Protein AF-A0A968K9R4-F1 (afdb_monomer_lite)

Foldseek 3Di:
DDDDDDDDDPPDPDDDDPCADPVRHHDDFAKDKDWDQDPPPGIDIDIDTDDD

Sequence (52 aa):
MQRIEHRASEDNRRASWDLRTKDGLEIAHGMYFYAVEAPGIGVKTGKFAVIK

Radius of gyration: 12.8 Å; chains: 1; bounding box: 30×20×33 Å

Structure (mmCIF, N/CA/C/O backbone):
data_AF-A0A968K9R4-F1
#
_entry.id   AF-A0A968K9R4-F1
#
loop_
_atom_site.group_PDB
_atom_site.id
_atom_site.type_symbol
_atom_site.label_atom_id
_atom_site.label_alt_id
_atom_site.label_comp_id
_atom_site.label_asym_id
_atom_site.label_entity_id
_atom_site.label_seq_id
_atom_site.pdbx_PDB_ins_code
_atom_site.Cartn_x
_atom_site.Cartn_y
_atom_site.Cartn_z
_atom_site.occupancy
_atom_site.B_iso_or_equiv
_atom_site.auth_seq_id
_atom_site.auth_comp_id
_atom_site.auth_asym_id
_atom_site.auth_atom_id
_atom_site.pdbx_PDB_model_num
ATOM 1 N N . MET A 1 1 ? -5.824 9.652 -2.757 1.00 59.59 1 MET A N 1
ATOM 2 C CA . MET A 1 1 ? -4.932 8.778 -3.547 1.00 59.59 1 MET A CA 1
ATOM 3 C C . MET A 1 1 ? -3.504 9.077 -3.135 1.00 59.59 1 MET A C 1
ATOM 5 O O . MET A 1 1 ? -3.148 10.248 -3.082 1.00 59.59 1 MET A O 1
ATOM 9 N N . GLN A 1 2 ? -2.731 8.057 -2.775 1.00 73.19 2 GLN A N 1
ATOM 10 C CA . GLN A 1 2 ? -1.322 8.194 -2.413 1.00 73.19 2 GLN A CA 1
ATOM 11 C C . GLN A 1 2 ? -0.466 7.569 -3.501 1.00 73.19 2 GLN A C 1
ATOM 13 O O . GLN A 1 2 ? -0.840 6.544 -4.067 1.00 73.19 2 GLN A O 1
ATOM 18 N N . ARG A 1 3 ? 0.660 8.210 -3.799 1.00 73.88 3 ARG A N 1
ATOM 19 C CA . ARG A 1 3 ? 1.601 7.786 -4.828 1.00 73.88 3 ARG A CA 1
ATOM 20 C C . ARG A 1 3 ? 2.977 7.686 -4.192 1.00 73.88 3 ARG A C 1
ATOM 22 O O . ARG A 1 3 ? 3.426 8.644 -3.573 1.00 73.88 3 ARG A O 1
ATOM 29 N N . ILE A 1 4 ? 3.613 6.530 -4.336 1.00 73.81 4 ILE A N 1
ATOM 30 C CA . ILE A 1 4 ? 5.000 6.310 -3.930 1.00 73.81 4 ILE A CA 1
ATOM 31 C C . ILE A 1 4 ? 5.810 6.237 -5.213 1.00 73.81 4 ILE A C 1
ATOM 33 O O . ILE A 1 4 ? 5.580 5.356 -6.041 1.00 73.81 4 ILE A O 1
ATOM 37 N N . GLU A 1 5 ? 6.720 7.188 -5.399 1.00 72.88 5 GLU A N 1
ATOM 38 C CA . GLU A 1 5 ? 7.665 7.154 -6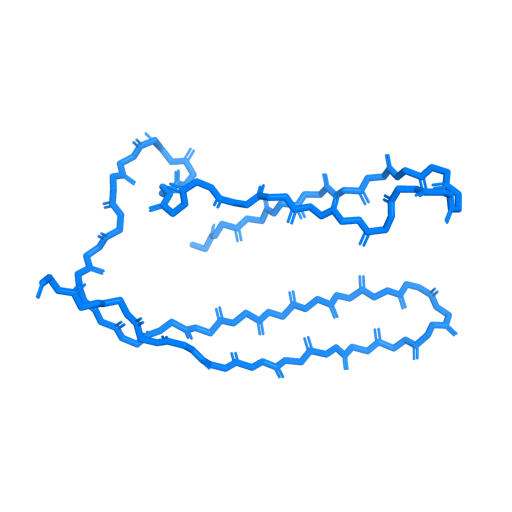.508 1.00 72.88 5 GLU A CA 1
ATOM 39 C C . GLU A 1 5 ? 8.963 6.517 -6.032 1.00 72.88 5 GLU A C 1
ATOM 41 O O . GLU A 1 5 ? 9.620 7.017 -5.122 1.00 72.88 5 GLU A O 1
ATOM 46 N N . HIS A 1 6 ? 9.327 5.399 -6.652 1.00 68.00 6 HIS A N 1
ATOM 47 C CA . HIS A 1 6 ? 10.556 4.683 -6.347 1.00 68.00 6 HIS A CA 1
ATOM 48 C C . HIS A 1 6 ? 11.466 4.704 -7.569 1.00 68.00 6 HIS A C 1
ATOM 50 O O . HIS A 1 6 ? 11.138 4.121 -8.602 1.00 68.00 6 HIS A O 1
ATOM 56 N N . ARG A 1 7 ? 12.604 5.394 -7.457 1.00 60.56 7 ARG A N 1
ATOM 57 C CA . ARG A 1 7 ? 13.676 5.376 -8.457 1.00 60.56 7 ARG A CA 1
ATOM 58 C C . ARG A 1 7 ? 14.895 4.732 -7.819 1.00 60.56 7 ARG A C 1
ATOM 60 O O . ARG A 1 7 ? 15.526 5.332 -6.957 1.00 60.56 7 ARG A O 1
ATOM 67 N N . ALA A 1 8 ? 15.217 3.521 -8.245 1.00 61.25 8 ALA A N 1
ATOM 68 C CA . ALA A 1 8 ? 16.419 2.824 -7.821 1.00 61.25 8 ALA A CA 1
ATOM 69 C C . ALA A 1 8 ? 17.133 2.218 -9.029 1.00 61.25 8 ALA A C 1
ATOM 71 O O . ALA A 1 8 ? 16.492 1.850 -10.014 1.00 61.25 8 ALA A O 1
ATOM 72 N N . SER A 1 9 ? 18.459 2.123 -8.937 1.00 59.16 9 SER A N 1
ATOM 73 C CA . SER A 1 9 ? 19.290 1.307 -9.825 1.00 59.16 9 SER A CA 1
ATOM 74 C C . SER A 1 9 ? 18.852 -0.164 -9.765 1.00 59.16 9 SER A C 1
ATOM 76 O O . SER A 1 9 ? 18.204 -0.576 -8.799 1.00 59.16 9 SER A O 1
ATOM 78 N N . GLU A 1 10 ? 19.179 -0.948 -10.802 1.00 59.81 10 GLU A N 1
ATOM 79 C CA . GLU A 1 10 ? 18.631 -2.296 -11.067 1.00 59.81 10 GLU A CA 1
ATOM 80 C C . GLU A 1 10 ? 18.646 -3.285 -9.884 1.00 59.81 10 GLU A C 1
ATOM 82 O O . GLU A 1 10 ? 17.866 -4.247 -9.888 1.00 59.81 10 GLU A O 1
ATOM 87 N N . ASP A 1 11 ? 19.467 -3.025 -8.866 1.00 59.09 11 ASP A N 1
ATOM 88 C CA . ASP A 1 11 ? 19.606 -3.823 -7.650 1.00 59.09 11 ASP A CA 1
ATOM 89 C C . ASP A 1 11 ? 18.509 -3.616 -6.594 1.00 59.09 11 ASP A C 1
ATOM 91 O O . ASP A 1 11 ? 18.270 -4.527 -5.801 1.00 59.09 11 ASP A O 1
ATOM 95 N N . ASN A 1 12 ? 17.780 -2.490 -6.565 1.00 61.94 12 ASN A N 1
ATOM 96 C CA . ASN A 1 12 ? 16.746 -2.265 -5.540 1.00 61.94 12 ASN A CA 1
ATOM 97 C C . ASN A 1 12 ? 15.342 -2.066 -6.128 1.00 61.94 12 ASN A C 1
ATOM 99 O O . ASN A 1 12 ? 14.782 -0.976 -6.128 1.00 61.94 12 ASN A O 1
ATOM 103 N N . ARG A 1 13 ? 14.725 -3.156 -6.592 1.00 67.25 13 ARG A N 1
ATOM 104 C CA . ARG A 1 13 ? 13.389 -3.175 -7.236 1.00 67.25 13 ARG A CA 1
ATOM 105 C C . ARG A 1 13 ? 12.208 -3.138 -6.256 1.00 67.25 13 ARG A C 1
ATOM 107 O O . ARG A 1 13 ? 11.102 -3.540 -6.613 1.00 67.25 13 ARG A O 1
ATOM 114 N N . ARG A 1 14 ? 12.439 -2.754 -4.999 1.00 74.50 14 ARG A N 1
ATOM 115 C CA . ARG A 1 14 ? 11.445 -2.837 -3.923 1.00 74.50 14 ARG A CA 1
ATOM 116 C C . ARG A 1 14 ? 11.179 -1.457 -3.339 1.00 74.50 14 ARG A C 1
ATOM 118 O O . ARG A 1 14 ? 12.111 -0.762 -2.957 1.00 74.50 14 ARG A O 1
ATOM 125 N N . ALA A 1 15 ? 9.901 -1.121 -3.217 1.00 78.19 15 ALA A N 1
ATOM 126 C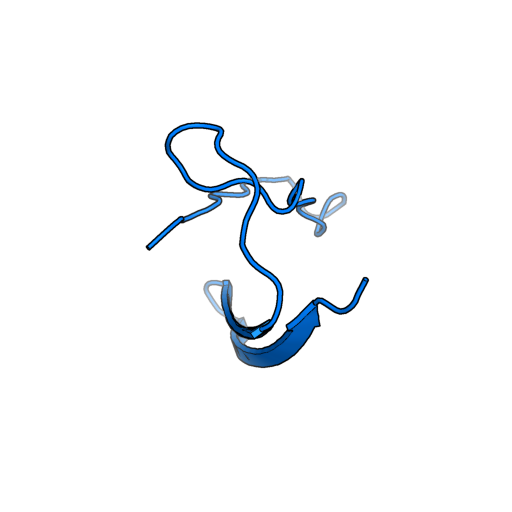 CA . ALA A 1 15 ? 9.423 0.039 -2.480 1.00 78.19 15 ALA A CA 1
ATOM 127 C C . ALA A 1 15 ? 8.568 -0.450 -1.308 1.00 78.19 15 ALA A C 1
ATOM 129 O O . ALA A 1 15 ? 7.714 -1.320 -1.488 1.00 78.19 15 ALA A O 1
ATOM 130 N N . SER A 1 16 ? 8.803 0.086 -0.113 1.00 80.31 16 SER A N 1
ATOM 131 C CA . SER A 1 16 ? 7.974 -0.177 1.063 1.00 80.31 16 SER A CA 1
ATOM 132 C C . SER A 1 16 ? 6.959 0.942 1.253 1.00 80.31 16 SER A C 1
ATOM 134 O O . SER A 1 16 ? 7.301 2.117 1.129 1.00 80.31 16 SER A O 1
ATOM 136 N N . TRP A 1 17 ? 5.735 0.574 1.616 1.00 84.31 17 TRP A N 1
ATOM 137 C CA . TRP A 1 17 ? 4.717 1.501 2.094 1.00 84.31 17 TRP A CA 1
ATOM 138 C C . TRP A 1 17 ? 4.381 1.169 3.545 1.00 84.31 17 TRP A C 1
ATOM 140 O O . TRP A 1 17 ? 4.214 0.002 3.890 1.00 84.31 17 TRP A O 1
ATOM 150 N N . ASP A 1 18 ? 4.269 2.194 4.376 1.00 83.31 18 ASP A N 1
ATOM 151 C CA . ASP A 1 18 ? 3.965 2.129 5.805 1.00 83.31 18 ASP A CA 1
ATOM 152 C C . ASP A 1 18 ? 2.458 2.103 6.119 1.00 83.31 18 ASP A C 1
ATOM 154 O O . ASP A 1 18 ? 2.074 2.244 7.277 1.00 83.31 18 ASP A O 1
ATOM 158 N N . LEU A 1 19 ? 1.598 1.920 5.106 1.00 83.62 19 LEU A N 1
ATOM 159 C CA . LEU A 1 19 ? 0.133 1.890 5.242 1.00 83.62 19 LEU A CA 1
ATOM 160 C C . LEU A 1 19 ? -0.456 3.188 5.820 1.00 83.62 19 LEU A C 1
ATOM 162 O O . LEU A 1 19 ? -1.531 3.192 6.419 1.00 83.62 19 LEU A O 1
ATOM 166 N N . ARG A 1 20 ? 0.228 4.315 5.624 1.00 87.19 20 ARG A N 1
ATOM 167 C CA . ARG A 1 20 ? -0.275 5.644 5.981 1.00 87.19 20 ARG A CA 1
ATOM 168 C C . ARG A 1 20 ? -0.607 6.426 4.744 1.00 87.19 20 ARG A C 1
ATOM 170 O O . ARG A 1 20 ? 0.162 6.357 3.800 1.00 87.19 20 ARG A O 1
ATOM 177 N N . THR A 1 21 ? -1.695 7.189 4.784 1.00 84.81 21 THR A N 1
ATOM 178 C CA . THR A 1 21 ? -2.100 8.158 3.758 1.00 84.81 21 THR A CA 1
ATOM 179 C C . THR A 1 21 ? -1.006 9.197 3.477 1.00 84.81 21 THR A C 1
ATOM 181 O O . THR A 1 21 ? -0.085 9.387 4.268 1.00 84.81 21 THR A O 1
ATOM 184 N N . LYS A 1 22 ? -1.145 9.949 2.375 1.00 83.88 22 LYS A N 1
ATOM 185 C CA . LYS A 1 22 ? -0.236 11.059 2.020 1.00 83.88 22 LYS A CA 1
ATOM 186 C C . LYS A 1 22 ? -0.079 12.124 3.121 1.00 83.88 22 LYS A C 1
ATOM 188 O O . LYS A 1 22 ? 0.939 12.801 3.153 1.00 83.88 22 LYS A O 1
ATOM 193 N N . ASP A 1 23 ? -1.078 12.257 3.994 1.00 85.00 23 ASP A N 1
ATOM 194 C CA . ASP A 1 23 ? -1.115 13.242 5.078 1.00 85.00 23 ASP A CA 1
ATOM 195 C C . ASP A 1 23 ? -0.609 12.634 6.408 1.00 85.00 23 ASP A C 1
ATOM 197 O O . ASP A 1 23 ? -0.716 13.249 7.464 1.00 85.00 23 ASP A O 1
ATOM 201 N N . GLY A 1 24 ? -0.065 11.408 6.373 1.00 83.00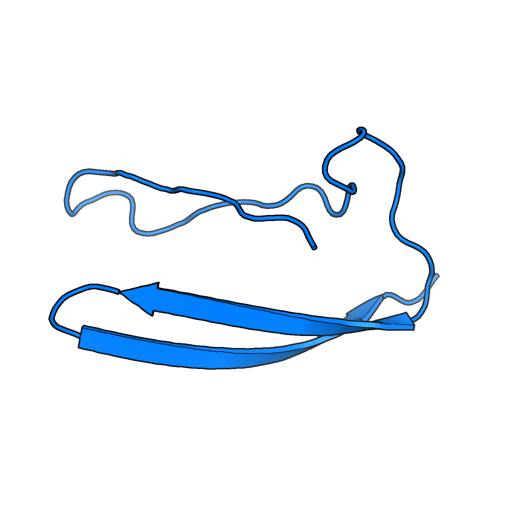 24 GLY A N 1
ATOM 202 C CA . GLY A 1 24 ? 0.543 10.724 7.518 1.00 83.00 24 GLY A CA 1
ATOM 203 C C . GLY A 1 24 ? -0.434 9.988 8.440 1.00 83.00 24 GLY A C 1
ATOM 204 O O . GLY A 1 24 ? -0.000 9.388 9.421 1.00 83.00 24 GLY A O 1
ATOM 205 N N . LEU A 1 25 ? -1.736 10.000 8.137 1.00 87.38 25 LEU A N 1
ATOM 206 C CA . LEU A 1 25 ? -2.758 9.273 8.900 1.00 87.38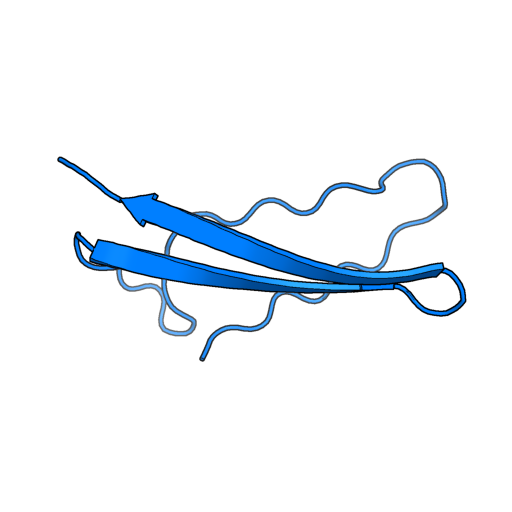 25 LEU A CA 1
ATOM 207 C C . LEU A 1 25 ? -2.751 7.782 8.555 1.00 87.38 25 LEU A C 1
ATOM 209 O O . LEU A 1 25 ? -2.595 7.435 7.383 1.00 87.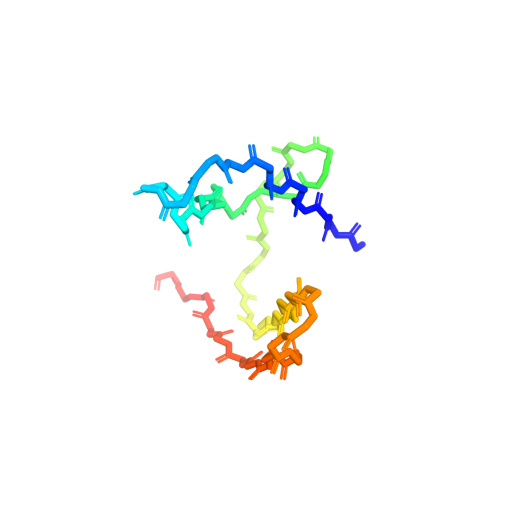38 25 LEU A O 1
ATOM 213 N N . GLU A 1 26 ? -2.987 6.912 9.537 1.00 86.81 26 GLU A N 1
ATOM 214 C CA . GLU A 1 26 ? -3.195 5.477 9.303 1.00 86.81 26 GLU A CA 1
ATOM 215 C C . GLU A 1 26 ? -4.417 5.229 8.410 1.00 86.81 26 GLU A C 1
ATOM 217 O O . GLU A 1 26 ? -5.438 5.915 8.512 1.00 86.81 26 GLU A O 1
ATOM 222 N N . ILE A 1 27 ? -4.311 4.251 7.510 1.00 89.69 27 ILE A N 1
ATOM 223 C CA . ILE A 1 27 ? -5.452 3.834 6.693 1.00 89.69 27 ILE A CA 1
ATOM 224 C C . ILE A 1 27 ? -6.447 3.011 7.521 1.00 89.69 27 ILE A C 1
ATOM 226 O O . ILE A 1 27 ? -6.075 2.271 8.428 1.00 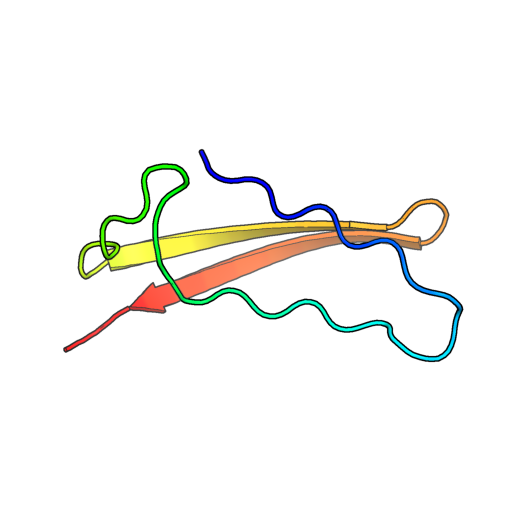89.69 27 ILE A O 1
ATOM 230 N N . ALA A 1 28 ? -7.730 3.128 7.185 1.00 91.56 28 ALA A N 1
ATOM 231 C CA . ALA A 1 28 ? -8.785 2.345 7.815 1.00 91.56 28 ALA A CA 1
ATOM 232 C C . ALA A 1 28 ? -8.698 0.848 7.453 1.00 91.56 28 ALA A C 1
ATOM 234 O O . ALA A 1 28 ? -8.085 0.452 6.464 1.00 91.56 28 ALA A O 1
ATOM 235 N N . HIS A 1 29 ? -9.379 0.002 8.228 1.00 91.62 29 HIS A N 1
ATOM 236 C CA . HIS A 1 29 ? -9.596 -1.393 7.845 1.00 91.62 29 HIS A CA 1
ATOM 237 C C . HIS A 1 29 ? -10.496 -1.462 6.608 1.00 91.62 29 HIS A C 1
ATOM 239 O O . HIS A 1 29 ? -11.529 -0.792 6.546 1.00 91.62 29 HIS A O 1
ATOM 245 N N . GLY A 1 30 ? -10.118 -2.268 5.619 1.00 92.31 30 GLY A N 1
ATOM 246 C CA . GLY A 1 30 ? -10.848 -2.332 4.356 1.00 92.31 30 GLY A CA 1
ATOM 247 C C . GLY A 1 30 ? -10.076 -2.989 3.218 1.00 92.31 30 GLY A C 1
ATOM 248 O O . GLY A 1 30 ? -8.968 -3.492 3.396 1.00 92.31 30 GLY A O 1
ATOM 249 N N . MET A 1 31 ? -10.690 -2.999 2.035 1.00 92.75 31 MET A N 1
ATOM 250 C CA . MET A 1 31 ? -10.079 -3.490 0.800 1.00 92.75 31 MET A CA 1
ATOM 251 C C . MET A 1 31 ? -9.409 -2.334 0.059 1.00 92.75 31 MET A C 1
ATOM 253 O O . MET A 1 31 ? -10.040 -1.314 -0.213 1.00 92.75 31 MET A O 1
ATOM 257 N N . TYR A 1 32 ? -8.154 -2.528 -0.319 1.00 91.50 32 TYR A N 1
ATOM 258 C CA . TYR A 1 32 ? -7.345 -1.553 -1.031 1.00 91.50 32 TYR A CA 1
ATOM 259 C C . TYR A 1 32 ? -6.861 -2.124 -2.357 1.00 91.50 32 TYR A C 1
ATOM 261 O O . TYR A 1 32 ? -6.617 -3.323 -2.489 1.00 91.50 32 TYR A O 1
ATOM 269 N N . PHE A 1 33 ? -6.705 -1.241 -3.339 1.00 92.31 33 PHE A N 1
ATOM 270 C CA . PHE A 1 33 ? -6.114 -1.556 -4.634 1.00 92.31 33 PHE A CA 1
ATOM 271 C C . PHE A 1 33 ? -4.726 -0.936 -4.729 1.00 92.31 33 PHE A C 1
ATOM 273 O O . PHE A 1 33 ? -4.499 0.166 -4.230 1.00 92.31 33 PHE A O 1
ATOM 280 N N . TYR A 1 34 ? -3.818 -1.622 -5.415 1.00 90.25 34 TYR A N 1
ATOM 281 C CA . TYR A 1 34 ? -2.538 -1.059 -5.823 1.00 90.25 34 TYR A CA 1
ATOM 282 C C . TYR A 1 34 ? -2.365 -1.173 -7.337 1.00 90.25 34 TYR A C 1
ATOM 284 O O . TYR A 1 34 ? -2.860 -2.110 -7.969 1.00 90.25 34 TYR A O 1
ATOM 292 N N . ALA A 1 35 ? -1.632 -0.216 -7.901 1.00 89.38 35 ALA A N 1
ATOM 293 C CA . ALA A 1 35 ? -1.183 -0.213 -9.283 1.00 89.38 35 ALA A CA 1
ATOM 294 C C . ALA A 1 35 ? 0.305 0.152 -9.304 1.00 89.38 35 ALA A C 1
ATOM 296 O O . ALA A 1 35 ? 0.703 1.175 -8.751 1.00 89.38 35 ALA A O 1
ATOM 297 N N . VAL A 1 36 ? 1.119 -0.712 -9.904 1.00 87.75 36 VAL A N 1
ATOM 298 C CA . VAL A 1 36 ? 2.558 -0.521 -10.090 1.00 87.75 36 VAL A CA 1
ATOM 299 C C . VAL A 1 36 ? 2.820 -0.409 -11.581 1.00 87.75 36 VAL A C 1
ATOM 301 O O . VAL A 1 36 ? 2.560 -1.348 -12.334 1.00 87.75 36 VAL A O 1
ATOM 304 N N . GLU A 1 37 ? 3.345 0.737 -11.996 1.00 84.81 37 GLU A N 1
ATOM 305 C CA . GLU A 1 37 ? 3.730 1.011 -13.377 1.00 84.81 37 GLU A CA 1
ATOM 306 C C . GLU A 1 37 ? 5.254 0.953 -13.494 1.00 84.81 37 GLU A C 1
ATOM 308 O O . GLU A 1 37 ? 5.966 1.670 -12.789 1.00 84.81 37 GLU A O 1
ATOM 313 N N . ALA A 1 38 ? 5.755 0.090 -14.378 1.00 85.00 38 ALA A N 1
ATOM 314 C CA . ALA A 1 38 ? 7.176 -0.041 -14.670 1.00 85.00 38 ALA A CA 1
ATOM 315 C C . ALA A 1 38 ? 7.427 0.255 -16.161 1.00 85.00 38 ALA A C 1
ATOM 317 O O . ALA A 1 38 ? 6.961 -0.508 -17.020 1.00 85.00 38 ALA A O 1
ATOM 318 N N . PRO A 1 39 ? 8.160 1.337 -16.495 1.00 83.31 39 PRO A N 1
ATOM 319 C CA . PRO A 1 39 ? 8.484 1.675 -17.879 1.00 83.31 39 PRO A CA 1
ATOM 320 C C . PRO A 1 39 ? 9.165 0.505 -18.601 1.00 83.31 39 PRO A C 1
ATOM 322 O O . PRO A 1 39 ? 10.117 -0.074 -18.088 1.00 83.31 39 PRO A O 1
ATOM 325 N N . GLY A 1 40 ? 8.663 0.136 -19.781 1.00 86.19 40 GLY A N 1
ATOM 326 C CA . GLY A 1 40 ? 9.228 -0.944 -20.604 1.00 86.19 40 GLY A CA 1
ATOM 327 C C . GLY A 1 40 ? 8.881 -2.378 -20.176 1.00 86.19 40 GLY A C 1
ATOM 328 O O . GLY A 1 40 ? 9.163 -3.299 -20.935 1.00 86.19 40 GLY A O 1
ATOM 329 N N . ILE A 1 41 ? 8.241 -2.586 -19.017 1.00 85.06 41 ILE A N 1
ATOM 330 C CA . ILE A 1 41 ? 7.798 -3.916 -18.546 1.00 85.06 41 ILE A CA 1
ATOM 331 C C . ILE A 1 41 ? 6.268 -4.021 -18.549 1.00 85.06 41 ILE A C 1
ATOM 333 O O . ILE A 1 41 ? 5.719 -5.061 -18.909 1.00 85.06 41 ILE A O 1
ATOM 337 N N . GLY A 1 42 ? 5.573 -2.945 -18.161 1.00 87.44 42 GLY A N 1
ATOM 338 C CA . GLY A 1 42 ? 4.112 -2.869 -18.145 1.00 87.44 42 GLY A CA 1
ATOM 339 C C . GLY A 1 42 ? 3.534 -2.470 -16.786 1.00 87.44 42 GLY A C 1
ATOM 340 O O . GLY A 1 42 ? 4.227 -1.925 -15.925 1.00 87.44 42 GLY A O 1
ATOM 341 N N . VAL A 1 43 ? 2.237 -2.735 -16.607 1.00 91.69 43 VAL A N 1
ATOM 342 C CA . VAL A 1 43 ? 1.467 -2.366 -15.409 1.00 91.69 43 VAL A CA 1
ATOM 343 C C . VAL A 1 43 ? 1.009 -3.622 -14.675 1.00 91.69 43 VAL A C 1
ATOM 345 O O . VAL A 1 43 ? 0.453 -4.536 -15.282 1.00 91.69 43 VAL A O 1
ATOM 348 N N . LYS A 1 44 ? 1.211 -3.660 -13.355 1.00 91.31 44 LYS A N 1
ATOM 349 C CA . LYS A 1 44 ? 0.658 -4.690 -12.470 1.00 91.31 44 LYS A CA 1
ATOM 350 C C . LYS A 1 44 ? -0.320 -4.073 -11.486 1.00 91.31 44 LYS A C 1
ATOM 352 O O . LYS A 1 44 ? 0.016 -3.118 -10.794 1.00 91.31 44 LYS A O 1
ATOM 357 N N . THR A 1 45 ? -1.507 -4.655 -11.387 1.00 93.88 45 THR A N 1
ATOM 358 C CA . THR A 1 45 ? -2.537 -4.242 -10.432 1.00 93.88 45 THR A CA 1
ATOM 359 C C . THR A 1 45 ? -2.934 -5.402 -9.531 1.00 93.88 45 THR A C 1
ATOM 361 O O . THR A 1 45 ? -2.783 -6.573 -9.884 1.00 93.88 45 THR A O 1
ATOM 364 N N . GLY A 1 46 ? -3.436 -5.081 -8.344 1.00 92.94 46 GLY A N 1
ATOM 365 C CA . GLY A 1 46 ? -3.920 -6.074 -7.396 1.00 92.94 46 GLY A CA 1
ATOM 366 C C . GLY A 1 46 ? -4.766 -5.452 -6.296 1.00 92.94 46 GLY A C 1
ATOM 367 O O . GLY A 1 46 ? -4.889 -4.230 -6.198 1.00 92.94 46 GLY A O 1
ATOM 368 N N . LYS A 1 47 ? -5.359 -6.314 -5.469 1.00 93.31 47 LYS A N 1
ATOM 369 C CA . LYS A 1 47 ? -6.151 -5.928 -4.299 1.00 93.31 47 LYS A CA 1
ATOM 370 C C . LYS A 1 47 ? -5.667 -6.662 -3.056 1.00 93.31 47 LYS A C 1
ATOM 372 O O . LYS A 1 47 ? -5.234 -7.809 -3.157 1.00 93.31 47 LYS A O 1
ATOM 377 N N . PHE A 1 48 ? -5.757 -6.016 -1.905 1.00 92.44 48 PHE A N 1
ATOM 378 C CA . PHE A 1 48 ? -5.421 -6.599 -0.609 1.00 92.44 48 PHE A CA 1
ATOM 379 C C . PHE A 1 48 ? -6.342 -6.044 0.480 1.00 92.44 48 PHE A C 1
ATOM 381 O O . PHE A 1 48 ? -6.878 -4.945 0.346 1.00 92.44 48 PHE A O 1
ATOM 388 N N . ALA A 1 49 ? -6.539 -6.813 1.549 1.00 92.56 49 ALA A N 1
ATOM 389 C CA . ALA A 1 49 ? -7.363 -6.417 2.685 1.00 92.56 49 ALA A CA 1
ATOM 390 C C . ALA A 1 49 ? -6.488 -6.037 3.885 1.00 92.56 49 ALA A C 1
ATOM 392 O O . ALA A 1 49 ? -5.491 -6.701 4.162 1.00 92.56 49 ALA A O 1
ATOM 393 N N . VAL A 1 50 ? -6.898 -4.997 4.607 1.00 90.06 50 VAL A N 1
ATOM 394 C CA . VAL A 1 50 ? -6.332 -4.583 5.895 1.00 90.06 50 VAL A CA 1
ATOM 395 C C . VAL A 1 50 ? -7.336 -4.945 6.984 1.00 90.06 50 VAL A C 1
ATOM 397 O O . VAL A 1 50 ? -8.447 -4.415 7.007 1.00 90.06 50 VAL A O 1
ATOM 400 N N . ILE A 1 51 ? -6.949 -5.862 7.871 1.00 89.25 51 ILE A N 1
ATOM 401 C CA . ILE A 1 51 ? -7.786 -6.445 8.933 1.00 89.25 51 ILE A CA 1
ATOM 402 C C . ILE A 1 51 ? -7.098 -6.185 10.285 1.00 89.25 51 ILE A C 1
ATOM 404 O O . ILE A 1 51 ? -5.870 -6.109 10.320 1.00 89.25 51 ILE A O 1
ATOM 408 N N . LYS A 1 52 ? -7.875 -5.973 11.356 1.00 81.88 52 LYS A N 1
ATOM 409 C CA . LYS A 1 52 ? -7.369 -5.806 12.730 1.00 81.88 52 LYS A CA 1
ATOM 410 C C . LYS A 1 52 ? -7.235 -7.140 13.441 1.00 81.88 52 LYS A C 1
ATOM 412 O O . LYS A 1 52 ? -8.130 -7.984 13.216 1.00 81.88 52 LYS A O 1
#

pLDDT: mean 81.98, std 10.76, range [59.09, 93.88]

Secondary structure (DSSP, 8-state):
---------TT-------SB-TTSPBPPSEEEEEEEEETTTEEEEEEEEE--